Protein AF-A0A3M0WW45-F1 (afdb_monomer_lite)

Structure (mmCIF, N/CA/C/O backbone):
data_AF-A0A3M0WW45-F1
#
_entry.id   AF-A0A3M0WW45-F1
#
loop_
_atom_site.group_PDB
_atom_site.id
_atom_site.type_symbol
_atom_site.label_atom_id
_atom_site.label_alt_id
_atom_site.label_comp_id
_atom_site.label_asym_id
_atom_site.label_entity_id
_atom_site.label_seq_id
_atom_site.pdbx_PDB_ins_code
_atom_site.Cartn_x
_atom_site.Cartn_y
_atom_site.Cartn_z
_atom_site.occupancy
_atom_site.B_iso_or_equiv
_atom_site.auth_seq_id
_atom_site.auth_comp_id
_atom_site.auth_asym_id
_atom_site.auth_atom_id
_atom_site.pdbx_PDB_model_num
ATOM 1 N N . GLU A 1 1 ? 4.065 8.306 19.218 1.00 59.91 1 GLU A N 1
ATOM 2 C CA . GLU A 1 1 ? 2.665 8.176 18.758 1.00 59.91 1 GLU A CA 1
ATOM 3 C C . GLU A 1 1 ? 2.652 7.904 17.252 1.00 59.91 1 GLU A C 1
ATOM 5 O O . GLU A 1 1 ? 3.535 8.403 16.566 1.00 59.91 1 GLU A O 1
ATOM 10 N N . SER A 1 2 ? 1.755 7.054 16.735 1.00 86.81 2 SER A N 1
ATOM 11 C CA . SER A 1 2 ? 1.738 6.713 15.296 1.00 86.81 2 SER A CA 1
ATOM 12 C C . SER A 1 2 ? 1.156 7.851 14.449 1.00 86.81 2 SER A C 1
ATOM 14 O O . SER A 1 2 ? 0.229 8.514 14.908 1.00 86.81 2 SER A O 1
ATOM 16 N N . VAL A 1 3 ? 1.597 8.009 13.194 1.00 90.12 3 VAL A N 1
ATOM 17 C CA . VAL A 1 3 ? 1.031 9.000 12.249 1.00 90.12 3 VAL A CA 1
ATOM 18 C C . VAL A 1 3 ? -0.491 8.859 12.131 1.00 90.12 3 VAL A C 1
ATOM 20 O O . VAL A 1 3 ? -1.199 9.859 12.137 1.00 90.12 3 VAL A O 1
ATOM 23 N N . ALA A 1 4 ? -1.009 7.627 12.099 1.00 90.06 4 ALA A N 1
ATOM 24 C CA . ALA A 1 4 ? -2.448 7.372 12.037 1.00 90.06 4 ALA A CA 1
ATOM 25 C C . ALA A 1 4 ? -3.188 7.970 13.243 1.00 90.06 4 ALA A C 1
ATOM 27 O O . ALA A 1 4 ? -4.189 8.649 13.059 1.00 90.06 4 ALA A O 1
ATOM 28 N N . ALA A 1 5 ? -2.661 7.777 14.456 1.00 90.06 5 ALA A N 1
ATOM 29 C CA . ALA A 1 5 ? -3.236 8.347 15.676 1.00 90.06 5 ALA A CA 1
ATOM 30 C C . ALA A 1 5 ? -3.230 9.885 15.651 1.00 90.06 5 ALA A C 1
ATOM 32 O O . ALA A 1 5 ? -4.246 10.496 15.962 1.00 90.06 5 ALA A O 1
ATOM 33 N N . ALA A 1 6 ? -2.139 10.505 15.190 1.00 91.69 6 ALA A N 1
ATOM 34 C CA . ALA A 1 6 ? -2.060 11.961 15.064 1.00 91.69 6 ALA A CA 1
ATOM 35 C C . ALA A 1 6 ? -3.065 12.518 14.035 1.00 91.69 6 ALA A C 1
ATOM 37 O O . ALA A 1 6 ? -3.720 13.531 14.281 1.00 91.69 6 ALA A O 1
ATOM 38 N N . VAL A 1 7 ? -3.221 11.847 12.887 1.00 92.62 7 VAL A N 1
ATOM 39 C CA . VAL A 1 7 ? -4.205 12.232 11.860 1.00 92.62 7 VAL A CA 1
ATOM 40 C C . VAL A 1 7 ? -5.631 12.063 12.384 1.00 92.62 7 VAL A C 1
ATOM 42 O O . VAL A 1 7 ? -6.444 12.967 12.191 1.00 92.62 7 VAL A O 1
ATOM 45 N N . GLU A 1 8 ? -5.921 10.950 13.063 1.00 91.88 8 GLU A N 1
ATOM 46 C CA . GLU A 1 8 ? -7.216 10.666 13.693 1.00 91.88 8 GLU A CA 1
ATOM 47 C C . GLU A 1 8 ? -7.556 11.714 14.760 1.00 91.88 8 GLU A C 1
ATOM 49 O O . GLU A 1 8 ? -8.618 12.315 14.683 1.00 91.88 8 GLU A O 1
ATOM 54 N N . ALA A 1 9 ? -6.641 12.024 15.682 1.00 91.38 9 ALA A N 1
ATOM 55 C CA . ALA A 1 9 ? -6.865 13.035 16.717 1.00 91.38 9 ALA A CA 1
ATOM 56 C C . ALA A 1 9 ? -7.136 14.434 16.137 1.00 91.38 9 ALA A C 1
ATOM 58 O O . ALA A 1 9 ? -7.920 15.202 16.689 1.00 91.38 9 ALA A O 1
ATOM 59 N N . ARG A 1 10 ? -6.497 14.773 15.009 1.00 92.44 10 ARG A N 1
ATOM 60 C CA . ARG A 1 10 ? -6.642 16.085 14.364 1.00 92.44 10 ARG A CA 1
ATOM 61 C C . ARG A 1 10 ? -7.909 16.217 13.516 1.00 92.44 10 ARG A C 1
ATOM 63 O O . ARG A 1 10 ? -8.493 17.296 13.504 1.00 92.44 10 ARG A O 1
ATOM 70 N N . HIS A 1 11 ? -8.288 15.178 12.771 1.00 91.25 11 HIS A N 1
ATOM 71 C CA . HIS A 1 11 ? -9.354 15.252 11.757 1.00 91.25 11 HIS A CA 1
ATOM 72 C C . HIS A 1 11 ? -10.628 14.495 12.151 1.00 91.25 11 HIS A C 1
ATOM 74 O O . HIS A 1 11 ? -11.678 14.724 11.557 1.00 91.25 11 HIS A O 1
ATOM 80 N N . TYR A 1 12 ? -10.544 13.606 13.141 1.00 90.19 12 TYR A N 1
ATOM 81 C CA . TYR A 1 12 ? -11.625 12.729 13.589 1.00 90.19 12 TYR A CA 1
ATOM 82 C C . TYR A 1 12 ? -11.632 12.584 15.128 1.00 90.19 12 TYR A C 1
ATOM 84 O O . TYR A 1 12 ? -11.496 11.468 15.641 1.00 90.19 12 TYR A O 1
ATOM 92 N N . PRO A 1 13 ? -11.774 13.695 15.878 1.00 88.12 13 PRO A N 1
ATOM 93 C CA . PRO A 1 13 ? -11.645 13.697 17.338 1.00 88.12 13 PRO A CA 1
ATOM 94 C C . PRO A 1 13 ? -12.708 12.844 18.050 1.00 88.12 13 PRO A C 1
ATOM 96 O O . PRO A 1 13 ? -12.445 12.332 19.132 1.00 88.12 13 PRO A O 1
ATOM 99 N N . ASP A 1 14 ? -13.870 12.637 17.425 1.00 87.25 14 ASP A N 1
ATOM 100 C CA . ASP A 1 14 ? -15.001 11.896 18.005 1.00 87.25 14 ASP A CA 1
ATOM 101 C C . ASP A 1 14 ? -14.892 10.368 17.845 1.00 87.25 14 ASP A C 1
ATOM 103 O O . ASP A 1 14 ? -15.821 9.626 18.175 1.00 87.25 14 ASP A O 1
ATOM 107 N N . LEU A 1 15 ? -13.782 9.860 17.296 1.00 85.12 15 LEU A N 1
ATOM 108 C CA . LEU A 1 15 ? -13.588 8.419 17.159 1.00 85.12 15 LEU A CA 1
ATOM 109 C C . LEU A 1 15 ? -13.361 7.758 18.528 1.00 85.12 15 LEU A C 1
ATOM 111 O O . LEU A 1 15 ? -12.570 8.260 19.328 1.00 85.12 15 LEU A O 1
ATOM 115 N N . PRO A 1 16 ? -13.947 6.569 18.778 1.00 86.50 16 PRO A N 1
ATOM 116 C CA . PRO A 1 16 ? -13.623 5.790 19.969 1.00 86.50 16 PRO A CA 1
ATOM 117 C C . PRO A 1 16 ? -12.129 5.415 19.983 1.00 86.50 16 PRO A C 1
ATOM 119 O O . PRO A 1 16 ? -11.464 5.492 18.945 1.00 86.50 16 PRO A O 1
ATOM 122 N N . PRO A 1 17 ? -11.573 4.961 21.118 1.00 84.81 17 PRO A N 1
ATOM 123 C CA . PRO A 1 17 ? -10.198 4.475 21.168 1.00 84.81 17 PRO A CA 1
ATOM 124 C C . PRO A 1 17 ? -9.918 3.410 20.095 1.00 84.81 17 PRO A C 1
ATOM 126 O O . PRO A 1 17 ? -10.761 2.559 19.805 1.00 84.81 17 PRO A O 1
ATOM 129 N N . ALA A 1 18 ? -8.737 3.473 19.475 1.00 86.69 18 ALA A N 1
ATOM 130 C CA . ALA A 1 18 ? -8.321 2.474 18.493 1.00 86.69 18 ALA A CA 1
ATOM 131 C C . ALA A 1 18 ? -8.166 1.093 19.153 1.00 86.69 18 ALA A C 1
ATOM 133 O O . ALA A 1 18 ? -7.769 0.986 20.315 1.00 86.69 18 ALA A O 1
ATOM 134 N N . ARG A 1 19 ? -8.443 0.032 18.393 1.00 88.62 19 ARG A N 1
ATOM 135 C CA . ARG A 1 19 ? -8.260 -1.350 18.846 1.00 88.62 19 ARG A CA 1
ATOM 136 C C . ARG A 1 19 ? -6.769 -1.645 19.032 1.00 88.62 19 ARG A C 1
ATOM 138 O O . ARG A 1 19 ? -5.943 -1.238 18.212 1.00 88.62 19 ARG A O 1
ATOM 145 N N . SER A 1 20 ? -6.425 -2.401 20.071 1.00 85.75 20 SER A N 1
ATOM 146 C CA . SER A 1 20 ? -5.108 -3.025 20.189 1.00 85.75 20 SER A CA 1
ATOM 147 C C . SER A 1 20 ? -5.014 -4.201 19.214 1.00 85.75 20 SER A C 1
ATOM 149 O O . SER A 1 20 ? -5.791 -5.151 19.288 1.00 85.75 20 SER A O 1
ATOM 151 N N . VAL A 1 21 ? -4.078 -4.134 18.267 1.00 86.75 21 VAL A N 1
ATOM 152 C CA . VAL A 1 21 ? -3.863 -5.223 17.305 1.00 86.75 21 VAL A CA 1
ATOM 153 C C . VAL A 1 21 ? -2.978 -6.288 17.965 1.00 86.75 21 VAL A C 1
ATOM 155 O O . VAL A 1 21 ? -1.850 -5.967 18.352 1.00 86.75 21 VAL A O 1
ATOM 158 N N . PRO A 1 22 ? -3.451 -7.537 18.135 1.00 89.94 22 PRO A N 1
ATOM 159 C CA . PRO A 1 22 ? -2.651 -8.603 18.723 1.00 89.94 22 PRO A CA 1
ATOM 160 C C . PRO A 1 22 ? -1.491 -8.993 17.798 1.00 89.94 22 PRO A C 1
ATOM 162 O O . PRO A 1 22 ? -1.601 -8.946 16.572 1.00 89.94 22 PRO A O 1
ATOM 165 N N . LEU A 1 23 ? -0.375 -9.432 18.385 1.00 90.00 23 LEU A N 1
ATOM 166 C CA . LEU A 1 23 ? 0.842 -9.776 17.638 1.00 90.00 23 LEU A CA 1
ATOM 167 C C . LEU A 1 23 ? 0.618 -10.900 16.614 1.00 90.00 23 LEU A C 1
ATOM 169 O O . LEU A 1 23 ? 1.222 -10.883 15.546 1.00 90.00 23 LEU A O 1
ATOM 173 N N . SER A 1 24 ? -0.279 -11.843 16.909 1.00 91.19 24 SER A N 1
ATOM 174 C CA . SER A 1 24 ? -0.665 -12.916 15.988 1.00 91.19 24 SER A CA 1
ATOM 175 C C . SER A 1 24 ? -1.340 -12.395 14.715 1.00 91.19 24 SER A C 1
ATOM 177 O O . SER A 1 24 ? -1.025 -12.876 13.629 1.00 91.19 24 SER A O 1
ATOM 179 N N . GLU A 1 25 ? -2.221 -11.397 14.831 1.00 89.75 25 GLU A N 1
ATOM 180 C CA . GLU A 1 25 ? -2.904 -10.762 13.694 1.00 89.75 25 GLU A CA 1
ATOM 181 C C . GLU A 1 25 ? -1.906 -9.969 12.841 1.00 89.75 25 GLU A C 1
ATOM 183 O O . GLU A 1 25 ? -1.863 -10.138 11.622 1.00 89.75 25 GLU A O 1
ATOM 188 N N . SER A 1 26 ? -1.019 -9.197 13.480 1.00 89.50 26 SER A N 1
ATOM 189 C CA . SER A 1 26 ? 0.064 -8.479 12.792 1.00 89.50 26 SER A CA 1
ATOM 190 C C . SER A 1 26 ? 1.017 -9.423 12.054 1.00 89.50 26 SER A C 1
ATOM 192 O O . SER A 1 26 ? 1.384 -9.165 10.909 1.00 89.50 26 SER A O 1
ATOM 194 N N . LEU A 1 27 ? 1.409 -10.538 12.680 1.00 93.62 27 LEU A N 1
ATOM 195 C CA . LEU A 1 27 ? 2.304 -11.520 12.066 1.00 93.62 27 LEU A CA 1
ATOM 196 C C . LEU A 1 27 ? 1.633 -12.235 10.886 1.00 93.62 27 LEU A C 1
ATOM 198 O O . LEU A 1 27 ? 2.260 -12.426 9.843 1.00 93.62 27 LEU A O 1
ATOM 202 N N . ALA A 1 28 ? 0.359 -12.605 11.024 1.00 92.31 28 ALA A N 1
ATOM 203 C CA . ALA A 1 28 ? -0.403 -13.230 9.949 1.00 92.31 28 ALA A CA 1
ATOM 204 C C . ALA A 1 28 ? -0.565 -12.297 8.736 1.00 92.31 28 ALA A C 1
ATOM 206 O O . ALA A 1 28 ? -0.407 -12.746 7.594 1.00 92.31 28 ALA A O 1
ATOM 207 N N . ASP A 1 29 ? -0.846 -11.007 8.956 1.00 92.19 29 ASP A N 1
ATOM 208 C CA . ASP A 1 29 ? -0.937 -10.042 7.856 1.00 92.19 29 ASP A CA 1
ATOM 209 C C . ASP A 1 29 ? 0.425 -9.777 7.204 1.00 92.19 29 ASP A C 1
ATOM 211 O O . ASP A 1 29 ? 0.497 -9.761 5.972 1.00 92.19 29 ASP A O 1
ATOM 215 N N . ALA A 1 30 ? 1.500 -9.685 7.996 1.00 93.56 30 ALA A N 1
ATOM 216 C CA . ALA A 1 30 ? 2.864 -9.532 7.494 1.00 93.56 30 ALA A CA 1
ATOM 217 C C . ALA A 1 30 ? 3.279 -10.712 6.602 1.00 93.56 30 ALA A C 1
ATOM 219 O O . ALA A 1 30 ? 3.686 -10.505 5.462 1.00 93.56 30 ALA A O 1
ATOM 220 N N . LEU A 1 31 ? 3.087 -11.959 7.052 1.00 96.69 31 LEU A N 1
ATOM 221 C CA . LEU A 1 31 ? 3.380 -13.153 6.243 1.00 96.69 31 LEU A CA 1
ATOM 222 C C . LEU A 1 31 ? 2.577 -13.167 4.937 1.00 96.69 31 LEU A C 1
ATOM 224 O O . LEU A 1 31 ? 3.103 -13.471 3.862 1.00 96.69 31 LEU A O 1
ATOM 228 N N . ARG A 1 32 ? 1.295 -12.794 5.005 1.00 94.62 32 ARG A N 1
ATOM 229 C CA . ARG A 1 32 ? 0.439 -12.681 3.821 1.00 94.62 32 ARG A CA 1
ATOM 230 C C . ARG A 1 32 ? 0.913 -11.569 2.890 1.00 94.62 32 ARG A C 1
ATOM 232 O O . ARG A 1 32 ? 0.852 -11.735 1.673 1.00 94.62 32 ARG A O 1
ATOM 239 N N . PHE A 1 33 ? 1.353 -10.439 3.440 1.00 95.38 33 PHE A N 1
ATOM 240 C CA . PHE A 1 33 ? 1.907 -9.343 2.659 1.00 95.38 33 PHE A CA 1
ATOM 241 C C . PHE A 1 33 ? 3.178 -9.776 1.948 1.00 95.38 33 PHE A C 1
ATOM 243 O O . PHE A 1 33 ? 3.267 -9.582 0.744 1.00 95.38 33 PHE A O 1
ATOM 250 N N . THR A 1 34 ? 4.100 -10.437 2.647 1.00 97.62 34 THR A N 1
ATOM 251 C CA . THR A 1 34 ? 5.332 -10.968 2.060 1.00 97.62 34 THR A CA 1
ATOM 252 C C . THR A 1 34 ? 5.032 -11.922 0.908 1.00 97.62 34 THR A C 1
ATOM 254 O O . THR A 1 34 ? 5.618 -11.778 -0.161 1.00 97.62 34 THR A O 1
ATOM 257 N N . ALA A 1 35 ? 4.074 -12.841 1.064 1.00 97.31 35 ALA A N 1
ATOM 258 C CA . ALA A 1 35 ? 3.676 -13.737 -0.024 1.00 97.31 35 ALA A CA 1
ATOM 259 C C . ALA A 1 35 ? 3.140 -12.971 -1.251 1.00 97.31 35 ALA A C 1
ATOM 261 O O . ALA A 1 35 ? 3.515 -13.272 -2.384 1.00 97.31 35 ALA A O 1
ATOM 262 N N . VAL A 1 36 ? 2.301 -11.948 -1.037 1.00 96.56 36 VAL A N 1
ATOM 263 C CA . VAL A 1 36 ? 1.812 -11.079 -2.123 1.00 96.56 36 VAL A CA 1
ATOM 264 C C . VAL A 1 36 ? 2.954 -10.278 -2.743 1.00 96.56 36 VAL A C 1
ATOM 266 O O . VAL A 1 36 ? 3.026 -10.182 -3.962 1.00 96.56 36 VAL A O 1
ATOM 269 N N . LEU A 1 37 ? 3.859 -9.735 -1.932 1.00 97.69 37 LEU A N 1
ATOM 270 C CA . LEU A 1 37 ? 5.022 -8.972 -2.371 1.00 97.69 37 LEU A CA 1
ATOM 271 C C . LEU A 1 37 ? 5.908 -9.803 -3.290 1.00 97.69 37 LEU A C 1
ATOM 273 O O . LEU A 1 37 ? 6.253 -9.335 -4.374 1.00 97.69 37 LEU A O 1
ATOM 277 N N . VAL A 1 38 ? 6.219 -11.039 -2.902 1.00 98.25 38 VAL A N 1
ATOM 278 C CA . VAL A 1 38 ? 6.999 -11.964 -3.731 1.00 98.25 38 VAL A CA 1
ATOM 279 C C . VAL A 1 38 ? 6.264 -12.257 -5.038 1.00 98.25 38 VAL A C 1
ATOM 281 O O . VAL A 1 38 ? 6.836 -12.072 -6.109 1.00 98.25 38 VAL A O 1
ATOM 284 N N . ALA A 1 39 ? 4.985 -12.639 -4.977 1.00 98.19 39 ALA A N 1
ATOM 285 C CA . ALA A 1 39 ? 4.209 -12.969 -6.172 1.00 98.19 39 ALA A CA 1
ATOM 286 C C . ALA A 1 39 ? 4.106 -11.788 -7.155 1.00 98.19 39 ALA A C 1
ATOM 288 O O . ALA A 1 39 ? 4.340 -11.953 -8.351 1.00 98.19 39 ALA A O 1
ATOM 289 N N . VAL A 1 40 ? 3.806 -10.587 -6.655 1.00 98.00 40 VAL A N 1
ATOM 290 C CA . VAL A 1 40 ? 3.691 -9.370 -7.470 1.00 98.00 40 VAL A CA 1
ATOM 291 C C . VAL A 1 40 ? 5.028 -9.008 -8.109 1.00 98.00 40 VAL A C 1
ATOM 293 O O . VAL A 1 40 ? 5.049 -8.686 -9.292 1.00 98.00 40 VAL A O 1
ATOM 296 N N . ASN A 1 41 ? 6.141 -9.097 -7.375 1.00 97.75 41 ASN A N 1
ATOM 297 C CA . ASN A 1 41 ? 7.459 -8.787 -7.932 1.00 97.75 41 ASN A CA 1
ATOM 298 C C . ASN A 1 41 ? 7.906 -9.807 -8.984 1.00 97.75 41 ASN A C 1
ATOM 300 O O . ASN A 1 41 ? 8.470 -9.408 -9.997 1.00 97.75 41 ASN A O 1
ATOM 304 N N . LEU A 1 42 ? 7.617 -11.099 -8.797 1.00 98.25 42 LEU A N 1
ATOM 305 C CA . LEU A 1 42 ? 7.907 -12.119 -9.810 1.00 98.25 42 LEU A CA 1
ATOM 306 C C . LEU A 1 42 ? 7.126 -11.861 -11.104 1.00 98.25 42 LEU A C 1
ATOM 308 O O . LEU A 1 42 ? 7.704 -11.887 -12.189 1.00 98.25 42 LEU A O 1
ATOM 312 N N . VAL A 1 43 ? 5.831 -11.553 -10.994 1.00 98.19 43 VAL A N 1
ATOM 313 C CA . VAL A 1 43 ? 5.003 -11.197 -12.156 1.00 98.19 43 VAL A CA 1
ATOM 314 C C . VAL A 1 43 ? 5.514 -9.913 -12.812 1.00 98.19 43 VAL A C 1
ATOM 316 O O . VAL A 1 43 ? 5.676 -9.874 -14.029 1.00 98.19 43 VAL A O 1
ATOM 319 N N . ALA A 1 44 ? 5.814 -8.880 -12.024 1.00 97.38 44 ALA A N 1
ATOM 320 C CA . ALA A 1 44 ? 6.336 -7.614 -12.529 1.00 97.38 44 ALA A CA 1
ATOM 321 C C . ALA A 1 44 ? 7.676 -7.791 -13.255 1.00 97.38 44 ALA A C 1
ATOM 323 O O . ALA A 1 44 ? 7.868 -7.194 -14.309 1.00 97.38 44 ALA A O 1
ATOM 324 N N . LEU A 1 45 ? 8.568 -8.642 -12.739 1.00 96.62 45 LEU A N 1
ATOM 325 C CA . LEU A 1 45 ? 9.845 -8.964 -13.372 1.00 96.62 45 LEU A CA 1
ATOM 326 C C . LEU A 1 45 ? 9.635 -9.611 -14.744 1.00 96.62 45 LEU A C 1
ATOM 328 O O . LEU A 1 45 ? 10.203 -9.146 -15.729 1.00 96.62 45 LEU A O 1
ATOM 332 N N . VAL A 1 46 ? 8.790 -10.642 -14.827 1.00 97.75 46 VAL A N 1
ATOM 333 C CA . VAL A 1 46 ? 8.483 -11.313 -16.100 1.00 97.75 46 VAL A CA 1
ATOM 334 C C . VAL A 1 46 ? 7.874 -10.327 -17.098 1.00 97.75 46 VAL A C 1
ATOM 336 O O . VAL A 1 46 ? 8.322 -10.251 -18.240 1.00 97.75 46 VAL A O 1
ATOM 339 N N . LEU A 1 47 ? 6.895 -9.527 -16.669 1.00 97.50 47 LEU A N 1
ATOM 340 C CA . LEU A 1 47 ? 6.268 -8.525 -17.530 1.00 97.50 47 LEU A CA 1
ATOM 341 C C . LEU A 1 47 ? 7.265 -7.461 -17.995 1.00 97.50 47 LEU A C 1
ATOM 343 O O . LEU A 1 47 ? 7.237 -7.090 -19.163 1.00 97.50 47 LEU A O 1
ATOM 347 N N . ALA A 1 48 ? 8.158 -6.991 -17.123 1.00 95.56 48 ALA A N 1
ATOM 348 C CA . ALA A 1 48 ? 9.157 -5.986 -17.475 1.00 95.56 48 ALA A CA 1
ATOM 349 C C . ALA A 1 48 ? 10.176 -6.512 -18.498 1.00 95.56 48 ALA A C 1
ATOM 351 O O . ALA A 1 48 ? 10.589 -5.759 -19.376 1.00 95.56 48 ALA A O 1
ATOM 352 N N . LEU A 1 49 ? 10.544 -7.797 -18.427 1.00 95.81 49 LEU A N 1
ATOM 353 C CA . LEU A 1 49 ? 11.429 -8.433 -19.411 1.00 95.81 49 LEU A CA 1
ATOM 354 C C . LEU A 1 49 ? 10.762 -8.576 -20.786 1.00 95.81 49 LEU A C 1
ATOM 356 O O . LEU A 1 49 ? 11.413 -8.368 -21.806 1.00 95.81 49 LEU A O 1
ATOM 360 N N . LEU A 1 50 ? 9.469 -8.912 -20.821 1.00 97.31 50 LEU A N 1
ATOM 361 C CA . LEU A 1 50 ? 8.713 -9.079 -22.068 1.00 97.31 50 LEU A CA 1
ATOM 362 C C . LEU A 1 50 ? 8.277 -7.742 -22.686 1.00 97.31 50 LEU A C 1
ATOM 364 O O . LEU A 1 50 ? 8.155 -7.626 -23.902 1.00 97.31 50 LEU A O 1
ATOM 368 N N . LEU A 1 51 ? 8.022 -6.736 -21.848 1.00 96.75 51 LEU A N 1
ATOM 369 C CA . LEU A 1 51 ? 7.427 -5.452 -22.216 1.00 96.75 51 LEU A CA 1
ATOM 370 C C . LEU A 1 51 ? 8.316 -4.294 -21.743 1.00 96.75 51 LEU A C 1
ATOM 372 O O . LEU A 1 51 ? 7.852 -3.392 -21.045 1.00 96.75 51 LEU A O 1
ATOM 376 N N . ALA A 1 52 ? 9.595 -4.305 -22.127 1.00 92.38 52 ALA A N 1
ATOM 377 C CA . ALA A 1 52 ? 10.591 -3.345 -21.639 1.00 92.38 52 ALA A CA 1
ATOM 378 C C . ALA A 1 52 ? 10.166 -1.859 -21.733 1.00 92.38 52 ALA A C 1
ATOM 380 O O . ALA A 1 52 ? 10.341 -1.143 -20.745 1.00 92.38 52 ALA A O 1
ATOM 381 N N . PRO A 1 53 ? 9.530 -1.368 -22.822 1.00 96.00 53 PRO A N 1
ATOM 382 C CA . PRO A 1 53 ? 9.062 0.023 -22.880 1.00 96.00 53 PRO A CA 1
ATOM 383 C C . PRO A 1 53 ? 7.976 0.363 -21.846 1.00 96.00 53 PRO A C 1
ATOM 385 O O . PRO A 1 53 ? 7.813 1.523 -21.478 1.00 96.00 53 PRO A O 1
ATOM 388 N N . L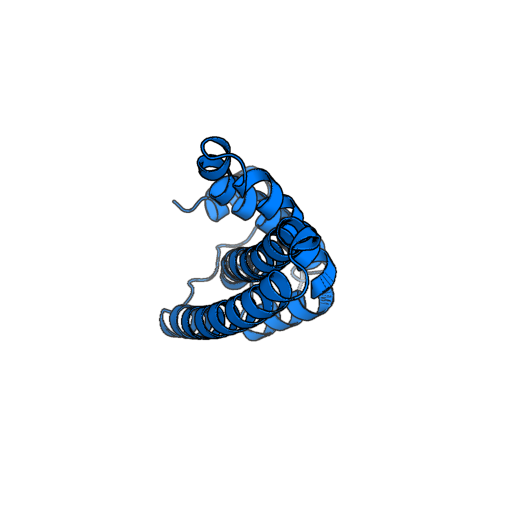EU A 1 54 ? 7.234 -0.639 -21.363 1.00 96.81 54 LEU A N 1
ATOM 389 C CA . LEU A 1 54 ? 6.186 -0.483 -20.354 1.00 96.81 54 LEU A CA 1
ATOM 390 C C . LEU A 1 54 ? 6.697 -0.680 -18.918 1.00 96.81 54 LEU A C 1
ATOM 392 O O . LEU A 1 54 ? 5.908 -0.562 -17.978 1.00 96.81 54 LEU A O 1
ATOM 396 N N . ALA A 1 55 ? 7.994 -0.937 -18.718 1.00 94.56 55 ALA A N 1
ATOM 397 C CA . ALA A 1 55 ? 8.573 -1.195 -17.400 1.00 94.56 55 ALA A CA 1
ATOM 398 C C . ALA A 1 55 ? 8.249 -0.117 -16.338 1.00 94.56 55 ALA A C 1
ATOM 400 O O . ALA A 1 55 ? 7.897 -0.508 -15.223 1.00 94.56 55 ALA A O 1
ATOM 401 N N . PRO A 1 56 ? 8.256 1.204 -16.633 1.00 94.12 56 PRO A N 1
ATOM 402 C CA . PRO A 1 56 ? 7.866 2.218 -15.645 1.00 94.12 56 PRO A CA 1
ATOM 403 C C . PRO A 1 56 ? 6.416 2.069 -15.163 1.00 94.12 56 PRO A C 1
ATOM 405 O O . PRO A 1 56 ? 6.140 2.160 -13.968 1.00 94.12 56 PRO A O 1
ATOM 408 N N . PHE A 1 57 ? 5.487 1.767 -16.074 1.00 96.12 57 PHE A N 1
ATOM 409 C CA . PHE A 1 57 ? 4.076 1.562 -15.738 1.00 96.12 57 PHE A CA 1
ATOM 410 C C . PHE A 1 57 ? 3.863 0.271 -14.948 1.00 96.12 57 PHE A C 1
ATOM 412 O O . PHE A 1 57 ? 3.086 0.256 -13.995 1.00 96.12 57 PHE A O 1
ATOM 419 N N . ILE A 1 58 ? 4.583 -0.796 -15.304 1.00 96.81 58 ILE A N 1
ATOM 420 C CA . ILE A 1 58 ? 4.578 -2.060 -14.558 1.00 96.81 58 ILE A CA 1
ATOM 421 C C . ILE A 1 58 ? 5.094 -1.826 -13.137 1.00 96.81 58 ILE A C 1
ATOM 423 O O . ILE A 1 58 ? 4.486 -2.301 -12.179 1.00 96.81 58 ILE A O 1
ATOM 427 N N . TRP A 1 59 ? 6.167 -1.047 -12.984 1.00 96.06 59 TRP A N 1
ATOM 428 C CA . TRP A 1 59 ? 6.727 -0.704 -11.682 1.00 96.06 59 TRP A CA 1
ATOM 429 C C . TRP A 1 59 ? 5.751 0.117 -10.831 1.00 96.06 59 TRP A C 1
ATOM 431 O O . TRP A 1 59 ? 5.529 -0.230 -9.669 1.00 96.06 59 TRP A O 1
ATOM 441 N N . TRP A 1 60 ? 5.107 1.149 -11.389 1.00 96.69 60 TRP A N 1
ATOM 442 C CA . TRP A 1 60 ? 4.081 1.917 -10.671 1.00 96.69 60 TRP A CA 1
ATOM 443 C C . TRP A 1 60 ? 2.861 1.072 -10.307 1.00 96.69 60 TRP A C 1
ATOM 445 O O . TRP A 1 60 ? 2.353 1.196 -9.195 1.00 96.69 60 TRP A O 1
ATOM 455 N N . ALA A 1 61 ? 2.402 0.188 -11.196 1.00 96.94 61 ALA A N 1
ATOM 456 C CA . ALA A 1 61 ? 1.287 -0.710 -10.914 1.00 96.94 61 ALA A CA 1
ATOM 457 C C . ALA A 1 61 ? 1.641 -1.721 -9.811 1.00 96.94 61 ALA A C 1
ATOM 459 O O . ALA A 1 61 ? 0.870 -1.900 -8.868 1.00 96.94 61 ALA A O 1
ATOM 460 N N . ALA A 1 62 ? 2.820 -2.342 -9.882 1.00 97.62 62 ALA A N 1
ATOM 461 C CA . ALA A 1 62 ? 3.296 -3.282 -8.872 1.00 97.62 62 ALA A CA 1
ATOM 462 C C . ALA A 1 62 ? 3.411 -2.608 -7.499 1.00 97.62 62 ALA A C 1
ATOM 464 O O . ALA A 1 62 ? 2.812 -3.072 -6.529 1.00 97.62 62 ALA A O 1
ATOM 465 N N . ASN A 1 63 ? 4.103 -1.468 -7.423 1.00 96.56 63 ASN A N 1
ATOM 466 C CA . ASN A 1 63 ? 4.236 -0.718 -6.176 1.00 96.56 63 ASN A CA 1
ATOM 467 C C . ASN A 1 63 ? 2.885 -0.197 -5.687 1.00 96.56 63 ASN A C 1
ATOM 469 O O . ASN A 1 63 ? 2.586 -0.315 -4.505 1.00 96.56 63 ASN A O 1
ATOM 473 N N . GLY A 1 64 ? 2.023 0.297 -6.574 1.00 96.94 64 GLY A N 1
ATOM 474 C CA . GLY A 1 64 ? 0.698 0.769 -6.198 1.00 96.94 64 GLY A CA 1
ATOM 475 C C . GLY A 1 64 ? -0.185 -0.325 -5.603 1.00 96.94 64 GLY A C 1
ATOM 476 O O . GLY A 1 64 ? -0.866 -0.096 -4.603 1.00 96.94 64 GLY A O 1
ATOM 477 N N . LEU A 1 65 ? -0.117 -1.547 -6.135 1.00 97.31 65 LEU A N 1
ATOM 478 C CA . LEU A 1 65 ? -0.809 -2.700 -5.560 1.00 97.31 65 LEU A CA 1
ATOM 479 C C . LEU A 1 65 ? -0.292 -3.047 -4.157 1.00 97.31 65 LEU A C 1
ATOM 481 O O . LEU A 1 65 ? -1.095 -3.331 -3.263 1.00 97.31 65 LEU A O 1
ATOM 485 N N . LEU A 1 66 ? 1.028 -3.009 -3.957 1.00 97.06 66 LEU A N 1
ATOM 486 C CA . LEU A 1 66 ? 1.659 -3.321 -2.674 1.00 97.06 66 LEU A CA 1
ATOM 487 C C . LEU A 1 66 ? 1.380 -2.244 -1.623 1.00 97.06 66 LEU A C 1
ATOM 489 O O . LEU A 1 66 ? 0.867 -2.570 -0.554 1.00 97.06 66 LEU A O 1
ATOM 493 N N . LEU A 1 67 ? 1.634 -0.974 -1.950 1.0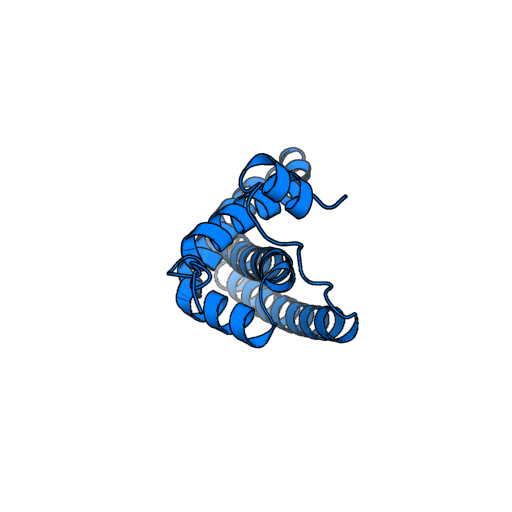0 96.25 67 LEU A N 1
ATOM 494 C CA . LEU A 1 67 ? 1.368 0.174 -1.081 1.00 96.25 67 LEU A CA 1
ATOM 495 C C . LEU A 1 67 ? -0.113 0.249 -0.718 1.00 96.25 67 LEU A C 1
ATOM 497 O O . LEU A 1 67 ? -0.457 0.385 0.454 1.00 96.25 67 LEU A O 1
ATOM 501 N N . GLY A 1 68 ? -0.990 0.120 -1.717 1.00 96.81 68 GLY A N 1
ATOM 502 C CA . GLY A 1 68 ? -2.429 0.165 -1.512 1.00 96.81 68 GLY A CA 1
ATOM 503 C C . GLY A 1 68 ? -2.889 -0.908 -0.536 1.00 96.81 68 GLY A C 1
ATOM 504 O O . GLY A 1 68 ? -3.600 -0.612 0.420 1.00 96.81 68 GLY A O 1
ATOM 505 N N . ARG A 1 69 ? -2.448 -2.158 -0.730 1.00 95.81 69 ARG A N 1
ATOM 506 C CA . ARG A 1 69 ? -2.768 -3.246 0.200 1.00 95.81 69 ARG A CA 1
ATOM 507 C C . ARG A 1 69 ? -2.239 -2.955 1.607 1.00 95.81 69 ARG A C 1
ATOM 509 O O . ARG A 1 69 ? -3.007 -3.103 2.553 1.00 95.81 69 ARG A O 1
ATOM 516 N N . GLU A 1 70 ? -0.961 -2.618 1.733 1.00 96.38 70 GLU A N 1
ATOM 517 C CA . GLU A 1 70 ? -0.269 -2.556 3.021 1.00 96.38 70 GLU A CA 1
ATOM 518 C C . GLU A 1 70 ? -0.742 -1.390 3.883 1.00 96.38 70 GLU A C 1
ATOM 520 O O . GLU A 1 70 ? -1.214 -1.595 5.000 1.00 96.38 70 GLU A O 1
ATOM 525 N N . TYR A 1 71 ? -0.715 -0.168 3.346 1.00 95.81 71 TYR A N 1
ATOM 526 C CA . TYR A 1 71 ? -1.133 1.009 4.106 1.00 95.81 71 TYR A CA 1
ATOM 527 C C . TYR A 1 71 ? -2.628 0.983 4.429 1.00 95.81 71 TYR A C 1
ATOM 529 O O . TYR A 1 71 ? -3.023 1.417 5.511 1.00 95.81 71 TYR A O 1
ATOM 537 N N . PHE A 1 72 ? -3.465 0.423 3.546 1.00 96.94 72 PHE A N 1
ATOM 538 C CA . PHE A 1 72 ? -4.873 0.213 3.872 1.00 96.94 72 PHE A CA 1
ATOM 539 C C . PHE A 1 72 ? -5.041 -0.745 5.053 1.00 96.94 72 PHE A C 1
ATOM 541 O O . PHE A 1 72 ? -5.776 -0.424 5.982 1.00 96.94 72 PHE A O 1
ATOM 548 N N . MET A 1 73 ? -4.378 -1.908 5.037 1.00 95.56 73 MET A N 1
ATOM 549 C CA . MET A 1 73 ? -4.482 -2.890 6.124 1.00 95.56 73 MET A CA 1
ATOM 550 C C . MET A 1 73 ? -3.933 -2.332 7.441 1.00 95.56 73 MET A C 1
ATOM 552 O O . MET A 1 73 ? -4.609 -2.447 8.461 1.00 95.56 73 MET A O 1
ATOM 556 N N . LEU A 1 74 ? -2.793 -1.636 7.410 1.00 93.94 74 LEU A N 1
ATOM 557 C CA . LEU A 1 74 ? -2.201 -0.974 8.577 1.00 93.94 74 LEU A CA 1
ATOM 558 C C . LEU A 1 74 ? -3.207 -0.060 9.282 1.00 93.94 74 LEU A C 1
ATOM 560 O O . LEU A 1 74 ? -3.343 -0.093 10.506 1.00 93.94 74 LEU A O 1
ATOM 564 N N . VAL A 1 75 ? -3.931 0.753 8.514 1.00 94.69 75 VAL A N 1
ATOM 565 C CA . VAL A 1 75 ? -4.926 1.675 9.064 1.00 94.69 75 VAL A CA 1
ATOM 566 C C . VAL A 1 75 ? -6.216 0.940 9.446 1.00 94.69 75 VAL A C 1
ATOM 568 O O . VAL A 1 75 ? -6.772 1.188 10.514 1.00 94.69 75 VAL A O 1
ATOM 571 N N . ALA A 1 76 ? -6.683 0.006 8.617 1.00 94.38 76 ALA A N 1
ATOM 572 C CA . ALA A 1 76 ? -7.928 -0.726 8.834 1.00 94.38 76 ALA A CA 1
ATOM 573 C C . ALA A 1 76 ? -7.891 -1.597 10.093 1.00 94.38 76 ALA A C 1
ATOM 575 O O . ALA A 1 76 ? -8.848 -1.571 10.862 1.00 94.38 76 ALA A O 1
ATOM 576 N N . LEU A 1 77 ? -6.791 -2.309 10.359 1.00 93.38 77 LEU A N 1
ATOM 577 C CA . LEU A 1 77 ? -6.673 -3.207 11.517 1.00 93.38 77 LEU A CA 1
ATOM 578 C C . LEU A 1 77 ? -6.758 -2.463 12.860 1.00 93.38 77 LEU A C 1
ATOM 580 O O . LEU A 1 77 ? -7.182 -3.040 13.862 1.00 93.38 77 LEU A O 1
ATOM 584 N N . ARG A 1 78 ? -6.440 -1.160 12.879 1.00 91.81 78 ARG A N 1
ATOM 585 C CA . ARG A 1 78 ? -6.609 -0.292 14.060 1.00 91.81 78 ARG A CA 1
ATOM 586 C C . ARG A 1 78 ? -8.075 -0.040 14.418 1.00 91.81 78 ARG A C 1
ATOM 588 O O . ARG A 1 78 ? -8.366 0.377 15.538 1.00 91.81 78 ARG A O 1
ATOM 595 N N . ARG A 1 79 ? -8.993 -0.226 13.468 1.00 91.25 79 ARG A N 1
ATOM 596 C CA . ARG A 1 79 ? -10.408 0.165 13.588 1.00 91.25 79 ARG A CA 1
ATOM 597 C C . ARG A 1 79 ? -11.385 -0.985 13.350 1.00 91.25 79 ARG A C 1
ATOM 599 O O . ARG A 1 79 ? -12.511 -0.917 13.828 1.00 91.25 79 ARG A O 1
ATOM 606 N N . LEU A 1 80 ? -10.958 -2.017 12.634 1.00 91.38 80 LEU A N 1
ATOM 607 C CA . LEU A 1 80 ? -11.750 -3.160 12.189 1.00 91.38 80 LEU A CA 1
ATOM 608 C C . LEU A 1 80 ? -11.010 -4.450 12.548 1.00 91.38 80 LEU A C 1
ATOM 610 O O . LEU A 1 80 ? -9.786 -4.436 12.690 1.00 91.38 80 LEU A O 1
ATOM 614 N N . ASP A 1 81 ? -11.739 -5.558 12.664 1.00 91.06 81 ASP A N 1
ATOM 615 C CA . ASP A 1 81 ? -11.127 -6.887 12.739 1.00 91.06 81 ASP A CA 1
ATOM 616 C C . ASP A 1 81 ? -10.513 -7.299 11.380 1.00 91.06 81 ASP A C 1
ATOM 618 O O . ASP A 1 81 ? -10.833 -6.734 10.326 1.00 91.06 81 ASP A O 1
ATOM 622 N N . GLU A 1 82 ? -9.605 -8.284 11.369 1.00 89.94 82 GLU A N 1
ATOM 623 C CA . GLU A 1 82 ? -8.933 -8.726 10.133 1.00 89.94 82 GLU A CA 1
ATOM 624 C C . GLU A 1 82 ? -9.928 -9.151 9.038 1.00 89.94 82 GLU A C 1
ATOM 626 O O . GLU A 1 82 ? -9.684 -8.983 7.837 1.00 89.94 82 GLU A O 1
ATOM 631 N N . ALA A 1 83 ? -11.054 -9.753 9.427 1.00 91.12 83 ALA A N 1
ATOM 632 C CA . ALA A 1 83 ? -12.061 -10.241 8.494 1.00 91.12 83 ALA A CA 1
ATOM 633 C C . ALA A 1 83 ? -12.798 -9.083 7.801 1.00 91.12 83 ALA A C 1
ATOM 635 O O . ALA A 1 83 ? -12.917 -9.075 6.570 1.00 91.12 83 ALA A O 1
ATOM 636 N N . GLU A 1 84 ? -13.250 -8.088 8.561 1.00 92.38 84 GLU A N 1
ATOM 637 C CA . GLU A 1 84 ? -13.910 -6.887 8.062 1.00 92.38 84 GLU A CA 1
ATOM 638 C C . GLU A 1 84 ? -12.948 -6.005 7.270 1.00 92.38 84 GLU A C 1
ATOM 640 O O . GLU A 1 84 ? -13.299 -5.585 6.165 1.00 92.38 84 GLU A O 1
ATOM 645 N N . ALA A 1 85 ? -11.714 -5.810 7.746 1.00 94.00 85 ALA A N 1
ATOM 646 C CA . ALA A 1 85 ? -10.680 -5.074 7.021 1.00 94.00 85 ALA A CA 1
ATOM 647 C C . ALA A 1 85 ? -10.440 -5.676 5.625 1.00 94.00 85 ALA A C 1
ATOM 649 O O . ALA A 1 85 ? -10.476 -4.975 4.607 1.00 94.00 85 ALA A O 1
ATOM 650 N N . ARG A 1 86 ? -10.283 -7.005 5.538 1.00 93.81 86 ARG A N 1
ATOM 651 C CA . ARG A 1 86 ? -10.100 -7.698 4.252 1.00 93.81 86 ARG A CA 1
ATOM 652 C C . ARG A 1 86 ? -11.338 -7.622 3.366 1.00 93.81 86 ARG A C 1
ATOM 654 O O . ARG A 1 86 ? -11.195 -7.434 2.155 1.00 93.81 86 ARG A O 1
ATOM 661 N N . ARG A 1 87 ? -12.537 -7.766 3.937 1.00 95.19 87 ARG A N 1
ATOM 662 C CA . ARG A 1 87 ? -13.807 -7.636 3.205 1.00 95.19 87 ARG A CA 1
ATOM 663 C C . ARG A 1 87 ? -13.941 -6.240 2.600 1.00 95.19 87 ARG A C 1
ATOM 665 O O . ARG A 1 87 ? -14.243 -6.117 1.413 1.00 95.19 87 ARG A O 1
ATOM 672 N N . LEU A 1 88 ? -13.655 -5.204 3.383 1.00 95.62 88 LEU A N 1
ATOM 673 C CA . LEU A 1 88 ? -13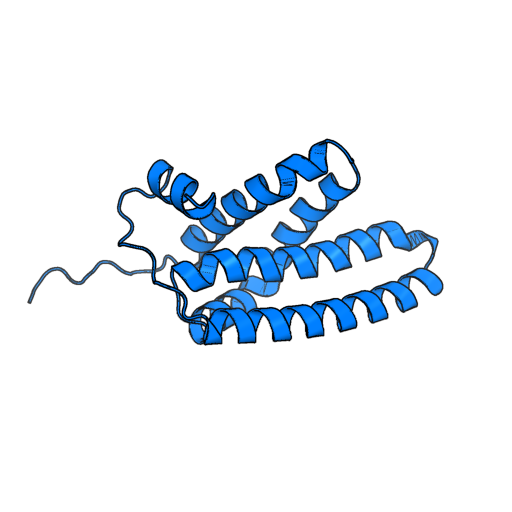.747 -3.812 2.958 1.00 95.62 88 LEU A CA 1
ATOM 674 C C . LEU A 1 88 ? -12.723 -3.481 1.867 1.00 95.62 88 LEU A C 1
ATOM 676 O O . LEU A 1 88 ? -13.093 -2.877 0.857 1.00 95.62 88 LEU A O 1
ATOM 680 N N . ARG A 1 89 ? -11.478 -3.959 2.016 1.00 95.62 89 ARG A N 1
ATOM 681 C CA . ARG A 1 89 ? -10.428 -3.836 0.993 1.00 95.62 89 ARG A CA 1
ATOM 682 C C . ARG A 1 89 ? -10.841 -4.487 -0.320 1.00 95.62 89 ARG A C 1
ATOM 684 O O . ARG A 1 89 ? -10.651 -3.897 -1.373 1.00 95.62 89 ARG A O 1
ATOM 691 N N . ARG A 1 90 ? -11.399 -5.703 -0.270 1.00 95.25 90 ARG A N 1
ATOM 692 C CA . ARG A 1 90 ? -11.862 -6.427 -1.468 1.00 95.25 90 ARG A CA 1
ATOM 693 C C . ARG A 1 90 ? -13.000 -5.687 -2.165 1.00 95.25 90 ARG A C 1
ATOM 695 O O . ARG A 1 90 ? -12.964 -5.552 -3.382 1.00 95.25 90 ARG A O 1
ATOM 702 N N . ARG A 1 91 ? -13.962 -5.161 -1.401 1.00 96.56 91 ARG A N 1
ATOM 703 C CA . ARG A 1 91 ? -15.078 -4.367 -1.936 1.00 96.56 91 ARG A CA 1
ATOM 704 C C . ARG A 1 91 ? -14.606 -3.090 -2.640 1.00 96.56 91 ARG A C 1
ATOM 706 O O . ARG A 1 91 ? -15.199 -2.705 -3.638 1.00 96.56 91 ARG A O 1
ATOM 713 N N . HIS A 1 92 ? -13.537 -2.467 -2.147 1.00 96.75 92 HIS A N 1
ATOM 714 C CA . HIS A 1 92 ? -12.985 -1.221 -2.690 1.00 96.75 92 HIS A CA 1
ATOM 715 C C . HIS A 1 92 ? -11.610 -1.417 -3.343 1.00 96.75 92 HIS A C 1
ATOM 717 O O . HIS A 1 92 ? -10.798 -0.493 -3.357 1.00 96.75 92 HIS A O 1
ATOM 723 N N . ALA A 1 93 ? -11.337 -2.606 -3.891 1.00 95.25 93 ALA A N 1
ATOM 724 C CA . ALA A 1 93 ? -9.999 -2.982 -4.348 1.00 95.25 93 ALA A CA 1
ATOM 725 C C . ALA A 1 93 ? -9.433 -2.012 -5.393 1.00 95.25 93 ALA A C 1
ATOM 727 O O . ALA A 1 93 ? -8.268 -1.637 -5.301 1.00 95.25 93 ALA A O 1
ATOM 728 N N . LEU A 1 94 ? -10.267 -1.554 -6.332 1.00 96.75 94 LEU A N 1
ATOM 729 C CA . LEU A 1 94 ? -9.865 -0.581 -7.352 1.00 96.75 94 LEU A CA 1
ATOM 730 C C . LEU A 1 94 ? -9.506 0.781 -6.752 1.00 96.75 94 LEU A C 1
ATOM 732 O O . LEU A 1 94 ? -8.497 1.361 -7.134 1.00 96.75 94 LEU A O 1
ATOM 736 N N . ALA A 1 95 ? -10.286 1.273 -5.786 1.00 97.00 95 ALA A N 1
ATOM 737 C CA . ALA A 1 95 ? -9.992 2.538 -5.116 1.00 97.00 95 ALA A CA 1
ATOM 738 C C . ALA A 1 95 ? -8.709 2.440 -4.279 1.00 97.00 95 ALA A C 1
ATOM 740 O O . ALA A 1 95 ? -7.890 3.355 -4.294 1.00 97.00 95 ALA A O 1
ATOM 741 N N . VAL A 1 96 ? -8.510 1.311 -3.589 1.00 97.38 96 VAL A N 1
ATOM 742 C CA . VAL A 1 96 ? -7.307 1.055 -2.782 1.00 97.38 96 VAL A CA 1
ATOM 743 C C . VAL A 1 96 ? -6.075 0.974 -3.682 1.00 97.38 96 VAL A C 1
ATOM 745 O O . VAL A 1 96 ? -5.042 1.562 -3.373 1.00 97.38 96 VAL A O 1
ATOM 748 N N . PHE A 1 97 ? -6.196 0.284 -4.817 1.00 97.44 97 PHE A N 1
ATOM 749 C CA . PHE A 1 97 ? -5.149 0.199 -5.827 1.00 97.44 97 PHE A CA 1
ATOM 750 C C . PHE A 1 97 ? -4.823 1.570 -6.424 1.00 97.44 97 PHE A C 1
ATOM 752 O O . PHE A 1 97 ? -3.659 1.949 -6.453 1.00 97.44 97 PHE A O 1
ATOM 759 N N . ALA A 1 98 ? -5.831 2.341 -6.840 1.00 97.56 98 ALA A N 1
ATOM 760 C CA . ALA A 1 98 ? -5.633 3.670 -7.413 1.00 97.56 98 ALA A CA 1
ATOM 761 C C . ALA A 1 98 ? -4.956 4.632 -6.423 1.00 97.56 98 ALA A C 1
ATOM 763 O O . ALA A 1 98 ? -4.016 5.331 -6.795 1.00 97.56 98 ALA A O 1
ATOM 764 N N . ALA A 1 99 ? -5.377 4.622 -5.153 1.00 96.94 99 ALA A N 1
ATOM 765 C CA . ALA A 1 99 ? -4.715 5.378 -4.091 1.00 96.94 99 ALA A CA 1
ATOM 766 C C . ALA A 1 99 ? -3.257 4.929 -3.900 1.00 96.94 99 ALA A C 1
ATOM 768 O O . ALA A 1 99 ? -2.365 5.759 -3.759 1.00 96.94 99 ALA A O 1
ATOM 769 N N . GLY A 1 100 ? -2.993 3.622 -3.956 1.00 96.69 100 GLY A N 1
ATOM 770 C CA . GLY A 1 100 ? -1.636 3.089 -3.912 1.00 96.69 100 GLY A CA 1
ATOM 771 C C . GLY A 1 100 ? -0.779 3.530 -5.102 1.00 96.69 100 GLY A C 1
ATOM 772 O O . GLY A 1 100 ? 0.354 3.950 -4.900 1.00 96.69 100 GLY A O 1
ATOM 773 N N . VAL A 1 101 ? -1.305 3.489 -6.331 1.00 96.44 101 VAL A N 1
ATOM 774 C CA . VAL A 1 101 ? -0.598 3.957 -7.540 1.00 96.44 101 VAL A CA 1
ATOM 775 C C . VAL A 1 101 ? -0.292 5.449 -7.447 1.00 96.44 101 VAL A C 1
ATOM 777 O O . VAL A 1 101 ? 0.827 5.857 -7.749 1.00 96.44 101 VAL A O 1
ATOM 780 N N . LEU A 1 102 ? -1.239 6.255 -6.956 1.00 95.56 102 LEU A N 1
ATOM 781 C CA . LEU A 1 102 ? -1.014 7.677 -6.693 1.00 95.56 102 LEU A CA 1
ATOM 782 C C . LEU A 1 102 ? 0.175 7.892 -5.743 1.00 95.56 102 LEU A C 1
ATOM 784 O O . LEU A 1 102 ? 0.981 8.788 -5.974 1.00 95.56 102 LEU A O 1
ATOM 788 N N . MET A 1 103 ? 0.317 7.045 -4.720 1.00 93.56 103 MET A N 1
ATOM 789 C CA . MET A 1 103 ? 1.462 7.079 -3.803 1.00 93.56 103 MET A CA 1
ATOM 790 C C . MET A 1 103 ? 2.743 6.465 -4.386 1.00 93.56 103 MET A C 1
ATOM 792 O O . MET A 1 103 ? 3.830 6.782 -3.909 1.00 93.56 103 MET A O 1
ATOM 796 N N . ALA A 1 104 ? 2.643 5.614 -5.409 1.00 94.12 104 ALA A N 1
ATOM 797 C CA . ALA A 1 104 ? 3.792 4.997 -6.064 1.00 94.12 104 ALA A CA 1
ATOM 798 C C . ALA A 1 104 ? 4.520 5.959 -7.012 1.00 94.12 104 ALA A C 1
ATOM 800 O O . ALA A 1 104 ? 5.731 5.851 -7.170 1.00 94.12 104 ALA A O 1
ATOM 801 N N . VAL A 1 105 ? 3.815 6.911 -7.632 1.00 92.31 105 VAL A N 1
ATOM 802 C CA . VAL A 1 105 ? 4.430 7.866 -8.572 1.00 92.31 105 VAL A CA 1
ATOM 803 C C . VAL A 1 105 ? 5.527 8.717 -7.903 1.00 92.31 105 VAL A C 1
ATOM 805 O O . VAL A 1 105 ? 6.638 8.767 -8.433 1.00 92.31 105 VAL A O 1
ATOM 808 N N . PRO A 1 106 ? 5.303 9.329 -6.721 1.00 90.62 106 PRO A N 1
ATOM 809 C CA . PRO A 1 106 ? 6.337 10.105 -6.039 1.00 90.62 106 PRO A CA 1
ATOM 810 C C . PRO A 1 106 ? 7.554 9.294 -5.574 1.00 90.62 106 PRO A C 1
ATOM 812 O O . PRO A 1 106 ? 8.600 9.892 -5.328 1.00 90.62 106 PRO A O 1
ATOM 815 N N . LEU A 1 107 ? 7.463 7.959 -5.477 1.00 87.25 107 LEU A N 1
ATOM 816 C CA . LEU A 1 107 ? 8.607 7.107 -5.116 1.00 87.25 107 LEU A CA 1
ATOM 817 C C . LEU A 1 107 ? 9.761 7.213 -6.121 1.00 87.25 107 LEU A C 1
ATOM 819 O O . LEU A 1 107 ? 10.906 6.942 -5.770 1.00 87.25 107 LEU A O 1
ATOM 823 N N . SER A 1 108 ? 9.478 7.622 -7.361 1.00 87.69 108 SER A N 1
ATOM 824 C CA . SER A 1 108 ? 10.501 7.858 -8.381 1.00 87.69 108 SER A CA 1
ATOM 825 C C . SER A 1 108 ? 11.416 9.049 -8.051 1.00 87.69 108 SER A C 1
ATOM 827 O O . SER A 1 108 ? 12.468 9.195 -8.669 1.00 87.69 108 SER A O 1
ATOM 829 N N . LEU A 1 109 ? 11.046 9.892 -7.078 1.00 91.88 109 LEU A N 1
ATOM 830 C CA . LEU A 1 109 ? 11.822 11.047 -6.630 1.00 91.88 109 LEU A CA 1
ATOM 831 C C . LEU A 1 109 ? 12.448 10.762 -5.250 1.00 91.88 109 LEU A C 1
ATOM 833 O O . LEU A 1 109 ? 11.722 10.729 -4.252 1.00 91.88 109 LEU A O 1
ATOM 837 N N . PRO A 1 110 ? 13.786 10.622 -5.142 1.00 86.19 110 PRO A N 1
ATOM 838 C CA . PRO A 1 110 ? 14.451 10.209 -3.900 1.00 86.19 110 PRO A CA 1
ATOM 839 C C . PRO A 1 110 ? 14.105 11.059 -2.670 1.00 86.19 110 PRO A C 1
ATOM 841 O O . PRO A 1 110 ? 13.885 10.520 -1.590 1.00 86.19 110 PRO A O 1
ATOM 844 N N . VAL A 1 111 ? 14.007 12.383 -2.829 1.00 91.94 111 VAL A N 1
ATOM 845 C CA . VAL A 1 111 ? 13.678 13.303 -1.726 1.00 91.94 111 VAL A CA 1
ATOM 846 C C . VAL A 1 111 ? 12.207 13.187 -1.315 1.00 91.94 111 VAL A C 1
ATOM 848 O O . VAL A 1 111 ? 11.889 13.214 -0.129 1.00 91.94 111 VAL A O 1
ATOM 851 N N . VAL A 1 112 ? 11.300 13.014 -2.282 1.00 89.81 112 VAL A N 1
ATOM 852 C CA . VAL A 1 112 ? 9.855 12.926 -2.012 1.00 89.81 112 VAL A CA 1
ATOM 853 C C . VAL A 1 112 ? 9.495 11.596 -1.352 1.00 89.81 112 VAL A C 1
ATOM 855 O O . VAL A 1 112 ? 8.576 11.550 -0.534 1.00 89.81 112 VAL A O 1
ATOM 858 N N . ASN A 1 113 ? 10.261 10.537 -1.622 1.00 88.81 113 ASN A N 1
ATOM 859 C CA . ASN A 1 113 ? 10.096 9.226 -0.998 1.00 88.81 113 ASN A CA 1
ATOM 860 C C . ASN A 1 113 ? 10.106 9.286 0.548 1.00 88.81 113 ASN A C 1
ATOM 862 O O . ASN A 1 113 ? 9.416 8.510 1.200 1.00 88.81 113 ASN A O 1
ATOM 866 N N . LEU A 1 114 ? 10.792 10.261 1.158 1.00 89.75 114 LEU A N 1
ATOM 867 C CA . LEU A 1 114 ? 10.789 10.447 2.618 1.00 89.75 114 LEU A CA 1
ATOM 868 C C . LEU A 1 114 ? 9.417 10.859 3.182 1.00 89.75 114 LEU A C 1
ATOM 870 O O . LEU A 1 114 ? 9.105 10.572 4.336 1.00 89.75 114 LEU A O 1
ATOM 874 N N . ILE A 1 115 ? 8.589 11.524 2.375 1.00 90.88 115 ILE A N 1
ATOM 875 C CA . ILE A 1 115 ? 7.273 12.040 2.778 1.00 90.88 115 ILE A CA 1
ATOM 876 C C . ILE A 1 115 ? 6.174 11.006 2.501 1.00 90.88 115 ILE A C 1
ATOM 878 O O . ILE A 1 115 ? 5.156 10.973 3.198 1.00 90.88 115 ILE A O 1
ATOM 882 N N . VAL A 1 116 ? 6.388 10.131 1.512 1.00 91.62 116 VAL A N 1
ATOM 883 C CA . VAL A 1 116 ? 5.408 9.135 1.054 1.00 91.62 116 VAL A CA 1
ATOM 884 C C . VAL A 1 116 ? 4.816 8.301 2.198 1.00 91.62 116 VAL A C 1
ATOM 886 O O . VAL A 1 116 ? 3.591 8.211 2.241 1.00 91.62 116 VAL A O 1
ATOM 889 N N . PRO A 1 117 ? 5.582 7.756 3.165 1.00 91.56 117 PRO A N 1
ATOM 890 C CA . PRO A 1 117 ? 5.004 6.963 4.250 1.00 91.56 117 PRO A CA 1
ATOM 891 C C . PRO A 1 117 ? 4.007 7.742 5.113 1.00 91.56 117 PRO A C 1
ATOM 893 O O . PRO A 1 117 ? 2.955 7.216 5.476 1.00 91.56 117 PRO A O 1
ATOM 896 N N . VAL A 1 118 ? 4.313 9.005 5.419 1.00 93.81 118 VAL A N 1
ATOM 897 C CA . VAL A 1 118 ? 3.450 9.870 6.237 1.00 93.81 118 VAL A CA 1
ATOM 898 C C . VAL A 1 118 ? 2.184 10.226 5.460 1.00 93.81 118 VAL A C 1
ATOM 900 O O . VAL A 1 118 ? 1.073 10.084 5.975 1.00 93.81 118 VAL A O 1
ATOM 903 N N . ALA A 1 119 ? 2.347 10.630 4.199 1.00 94.19 119 ALA A N 1
ATOM 904 C CA . ALA A 1 119 ? 1.239 10.973 3.317 1.00 94.19 119 ALA A CA 1
ATOM 905 C C . ALA A 1 119 ? 0.327 9.767 3.032 1.00 94.19 119 ALA A C 1
ATOM 907 O O . ALA A 1 119 ? -0.894 9.911 3.055 1.00 94.19 119 ALA A O 1
ATOM 908 N N . ALA A 1 120 ? 0.896 8.574 2.835 1.00 94.62 120 ALA A N 1
ATOM 909 C CA . ALA A 1 120 ? 0.145 7.344 2.614 1.00 94.62 120 ALA A CA 1
ATOM 910 C C . ALA A 1 120 ? -0.740 7.020 3.820 1.00 94.62 120 ALA A C 1
ATOM 912 O O . ALA A 1 120 ? -1.940 6.812 3.657 1.00 94.62 120 ALA A O 1
ATOM 913 N N . VAL A 1 121 ? -0.189 7.051 5.039 1.00 95.81 121 VAL A N 1
ATOM 914 C CA . VAL A 1 121 ? -0.984 6.820 6.255 1.00 95.81 121 VAL A CA 1
ATOM 915 C C . VAL A 1 121 ? -2.134 7.823 6.352 1.00 95.81 121 VAL A C 1
ATOM 917 O O . VAL A 1 121 ? -3.272 7.415 6.573 1.00 95.81 121 VAL A O 1
ATOM 920 N N . ALA A 1 122 ? -1.874 9.115 6.132 1.00 96.00 122 ALA A N 1
ATOM 921 C CA . ALA A 1 122 ? -2.924 10.129 6.158 1.00 96.00 122 ALA A CA 1
ATOM 922 C C . ALA A 1 122 ? -4.007 9.867 5.098 1.00 96.00 122 ALA A C 1
ATOM 924 O O . ALA A 1 122 ? -5.196 9.878 5.419 1.00 96.00 122 ALA A O 1
ATOM 925 N N . LEU A 1 123 ? -3.620 9.585 3.852 1.00 96.56 123 LEU A N 1
ATOM 926 C CA . LEU A 1 123 ? -4.547 9.282 2.762 1.00 96.56 123 LEU A CA 1
ATOM 927 C C . LEU A 1 123 ? -5.428 8.072 3.094 1.00 96.56 123 LEU A C 1
ATOM 929 O O . LEU A 1 123 ? -6.649 8.139 2.940 1.00 96.56 123 LEU A O 1
ATOM 933 N N . PHE A 1 124 ? -4.829 6.986 3.584 1.00 96.75 124 PHE A N 1
ATOM 9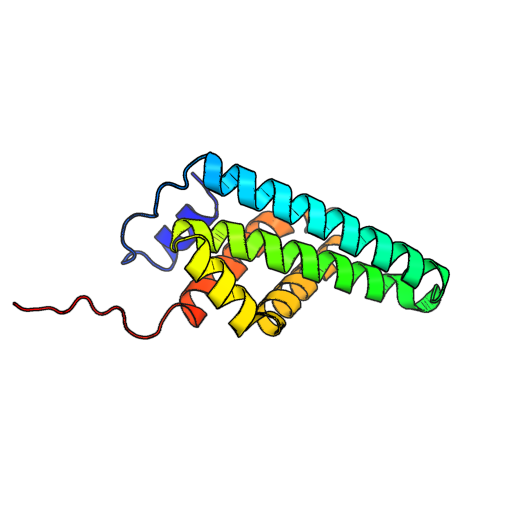34 C CA . PHE A 1 124 ? -5.556 5.761 3.901 1.00 96.75 124 PHE A CA 1
ATOM 935 C C . PHE A 1 124 ? -6.431 5.885 5.155 1.00 96.75 124 PHE A C 1
ATOM 937 O O . PHE A 1 124 ? -7.485 5.255 5.188 1.00 96.75 124 PHE A O 1
ATOM 944 N N . VAL A 1 125 ? -6.090 6.746 6.125 1.00 95.75 125 VAL A N 1
ATOM 945 C CA . VAL A 1 125 ? -7.005 7.136 7.221 1.00 95.75 125 VAL A CA 1
ATOM 946 C C . VAL A 1 125 ? -8.259 7.794 6.662 1.00 95.75 125 VAL A C 1
ATOM 948 O O . VAL A 1 125 ? -9.362 7.309 6.910 1.00 95.75 125 VAL A O 1
ATOM 951 N N . HIS A 1 126 ? -8.114 8.841 5.851 1.00 95.44 126 HIS A N 1
ATOM 952 C CA . HIS A 1 126 ? -9.274 9.528 5.279 1.00 95.44 126 HIS A CA 1
ATOM 953 C C . HIS A 1 126 ? -10.093 8.602 4.378 1.00 95.44 126 HIS A C 1
ATOM 955 O O . HIS A 1 126 ? -11.323 8.599 4.431 1.00 95.44 126 HIS A O 1
ATOM 961 N N . MET A 1 127 ? -9.422 7.785 3.564 1.00 95.75 127 MET A N 1
ATOM 962 C CA . MET A 1 127 ? -10.084 6.797 2.723 1.00 95.75 127 MET A CA 1
ATOM 963 C C . MET A 1 127 ? -10.883 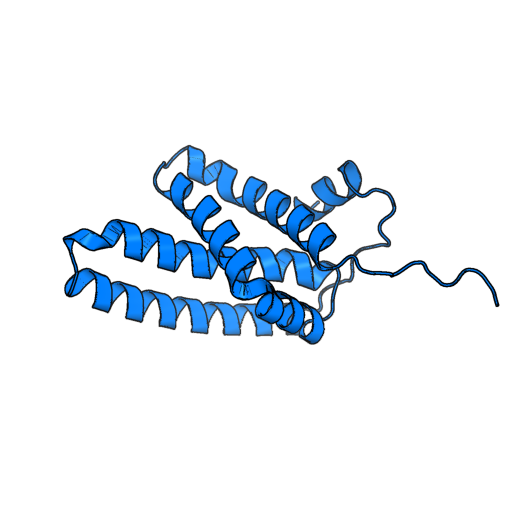5.799 3.564 1.00 95.75 127 MET A C 1
ATOM 965 O O . MET A 1 127 ? -12.051 5.570 3.258 1.00 95.75 127 MET A O 1
ATOM 969 N N . LEU A 1 128 ? -10.286 5.239 4.622 1.00 95.00 128 LEU A N 1
ATOM 970 C CA . LEU A 1 128 ? -10.959 4.302 5.515 1.00 95.00 128 LEU A CA 1
ATOM 971 C C . LEU A 1 128 ? -12.204 4.938 6.127 1.00 95.00 128 LEU A C 1
ATOM 973 O O . LEU A 1 128 ? -13.273 4.346 6.034 1.00 95.00 128 LEU A O 1
ATOM 977 N N . MET A 1 129 ? -12.093 6.143 6.688 1.00 92.19 129 MET A N 1
ATOM 978 C CA . MET A 1 129 ? -13.241 6.812 7.307 1.00 92.19 129 MET A CA 1
ATOM 979 C C . MET A 1 129 ? -14.359 7.077 6.298 1.00 92.19 129 MET A C 1
ATOM 981 O O . MET A 1 129 ? -15.530 6.903 6.621 1.00 92.19 129 MET A O 1
ATOM 985 N N . ARG A 1 130 ? -14.020 7.410 5.047 1.00 91.69 130 ARG A N 1
ATOM 986 C CA . ARG A 1 130 ? -15.012 7.616 3.982 1.00 91.69 130 ARG A CA 1
ATOM 987 C C . ARG A 1 130 ? -15.735 6.338 3.562 1.00 91.69 130 ARG A C 1
ATOM 989 O O . ARG A 1 130 ? -16.917 6.411 3.248 1.00 91.69 130 ARG A O 1
ATOM 996 N N . ILE A 1 131 ? -15.048 5.195 3.510 1.00 91.44 131 ILE A N 1
ATOM 997 C CA . ILE A 1 131 ? -15.632 3.946 2.982 1.00 91.44 131 ILE A CA 1
ATOM 998 C C . ILE A 1 131 ? -16.155 3.001 4.073 1.00 91.44 131 ILE A C 1
ATOM 1000 O O . ILE A 1 131 ? -16.977 2.133 3.783 1.00 91.44 131 ILE A O 1
ATOM 1004 N N . ALA A 1 132 ? -15.685 3.148 5.313 1.00 85.50 132 ALA A N 1
ATOM 1005 C CA . ALA A 1 132 ? -16.182 2.421 6.479 1.00 85.50 132 ALA A CA 1
ATOM 1006 C C . ALA A 1 132 ? -17.417 3.094 7.103 1.00 85.50 132 ALA A C 1
ATOM 1008 O O . ALA A 1 132 ? -18.139 2.439 7.851 1.00 85.50 132 ALA A O 1
ATOM 1009 N N . ALA A 1 133 ? -17.689 4.367 6.782 1.00 66.50 133 ALA A N 1
ATOM 1010 C CA . ALA A 1 133 ? -18.880 5.085 7.231 1.00 66.50 133 ALA A CA 1
ATOM 1011 C C . ALA A 1 133 ? -20.094 4.816 6.322 1.00 66.50 133 ALA A C 1
ATOM 1013 O O . ALA A 1 133 ? -20.380 5.563 5.386 1.00 66.50 133 ALA A O 1
ATOM 1014 N N . PRO A 1 134 ? -20.859 3.762 6.634 1.00 50.16 134 PRO A N 1
ATOM 1015 C CA . PRO A 1 134 ? -22.307 3.901 6.716 1.00 50.16 134 PRO A CA 1
ATOM 1016 C C . PRO A 1 134 ? -22.804 3.409 8.084 1.00 50.16 134 PRO A C 1
ATOM 1018 O O . PRO A 1 134 ? -22.825 2.214 8.356 1.00 50.16 134 PRO A O 1
ATOM 1021 N N . GLY A 1 135 ? -23.243 4.341 8.937 1.00 49.50 135 GLY A N 1
ATOM 1022 C CA . GLY A 1 135 ? -24.239 4.038 9.971 1.00 49.50 135 GLY A CA 1
ATOM 1023 C C . GLY A 1 135 ? -23.777 3.303 11.230 1.00 49.50 135 GLY A C 1
ATOM 1024 O O . GLY A 1 135 ? -24.445 2.368 11.655 1.00 49.50 135 GLY A O 1
ATOM 1025 N N . ARG A 1 136 ? -22.734 3.779 11.917 1.00 52.81 136 ARG A N 1
ATOM 1026 C CA . ARG A 1 136 ? -22.600 3.511 13.359 1.00 52.81 136 ARG A CA 1
ATOM 1027 C C . ARG A 1 136 ? -22.884 4.791 14.145 1.00 52.81 136 ARG A C 1
ATOM 1029 O O . ARG A 1 136 ? -22.018 5.328 14.820 1.00 52.81 136 ARG A O 1
ATOM 1036 N N . ARG A 1 137 ? -24.130 5.281 14.037 1.00 39.22 137 ARG A N 1
ATOM 1037 C CA . ARG A 1 137 ? -24.757 5.904 15.208 1.00 39.22 137 ARG A CA 1
ATOM 1038 C C . ARG A 1 137 ? -24.810 4.771 16.235 1.00 39.22 137 ARG A C 1
ATOM 1040 O O . ARG A 1 137 ? -25.415 3.746 15.913 1.00 39.22 137 ARG A O 1
ATOM 1047 N N . PRO A 1 138 ? -24.161 4.878 17.405 1.00 39.31 138 PRO A N 1
ATOM 1048 C CA . PRO A 1 138 ? -24.622 4.090 18.532 1.00 39.31 138 PRO A CA 1
ATOM 1049 C C . PRO A 1 138 ? -26.122 4.361 18.608 1.00 39.31 138 PRO A C 1
ATOM 1051 O O . PRO A 1 138 ? -26.531 5.522 18.508 1.00 39.31 138 PRO A O 1
ATOM 1054 N N . ALA A 1 139 ? -26.940 3.314 18.664 1.00 43.75 139 ALA A N 1
ATOM 1055 C CA . ALA A 1 139 ? -28.300 3.495 19.125 1.00 43.75 139 ALA A CA 1
ATOM 1056 C C . ALA A 1 139 ? -28.182 4.214 20.475 1.00 43.75 139 ALA A C 1
ATOM 1058 O O . ALA A 1 139 ? -27.688 3.646 21.447 1.00 43.75 139 ALA A O 1
ATOM 1059 N N . ALA A 1 140 ? -28.509 5.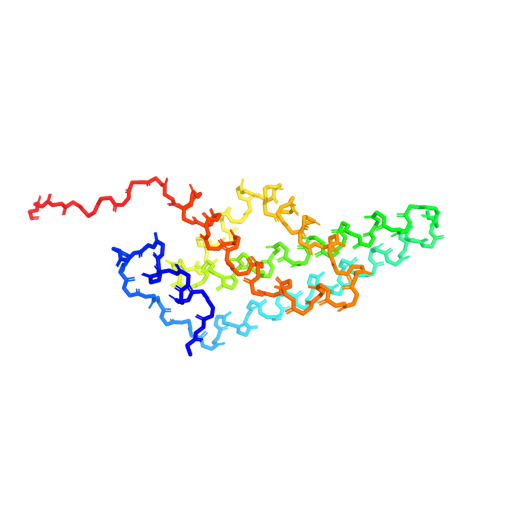504 20.481 1.00 49.97 140 ALA A N 1
ATOM 1060 C CA . ALA A 1 140 ? -29.061 6.104 21.667 1.00 49.97 140 ALA A CA 1
ATOM 1061 C C . ALA A 1 140 ? -30.352 5.325 21.948 1.00 49.97 140 ALA A C 1
ATOM 1063 O O . ALA A 1 140 ? -31.129 5.080 21.022 1.00 49.97 140 ALA A O 1
ATOM 1064 N N . ASP A 1 141 ? -30.507 4.942 23.210 1.00 44.12 141 ASP A N 1
ATOM 1065 C CA . ASP A 1 141 ? -31.739 4.489 23.854 1.00 44.12 141 ASP A CA 1
ATOM 1066 C C . ASP A 1 141 ? -32.178 3.036 23.602 1.00 44.12 141 ASP A C 1
ATOM 1068 O O . ASP A 1 141 ? -32.948 2.755 22.682 1.00 44.12 141 ASP A O 1
ATOM 1072 N N . GLN A 1 142 ? -31.775 2.128 24.505 1.00 38.00 142 GLN A N 1
ATOM 1073 C CA . GLN A 1 142 ? -32.623 1.580 25.596 1.00 38.00 142 GLN A CA 1
ATOM 1074 C C . GLN A 1 142 ? -32.065 0.276 26.172 1.00 38.00 142 GLN A C 1
ATOM 1076 O O . GLN A 1 142 ? -31.814 -0.667 25.390 1.00 38.00 142 GLN A O 1
#

Sequence (142 aa):
ESVAAAVEARHYPDLPPARSVPLSESLADALRFTAVLVAVNLVALVLALLLAPLAPFIWWAANGLLLGREYFMLVALRRLDEAEARRLRRRHALAVFAAGVLMAVPLSLPVVNLIVPVAAVALFVHMLMRIAAPGRRPAADQ

Secondary structure (DSSP, 8-state):
--HHHHHHHHH-TTPPPPPPPPHHHHHHHHHHHHHHHHHHHHHHHHHHHH-GGGHHHHHHHHHHHHHHHHHHHHHHHTTS-HHHHHHHHHHTHHHHHHHHHHHHGGGGSTTGGGTHHHHHHHHHHHHHHHHH-S--------

pLDDT: mean 90.15, std 12.76, range [38.0, 98.25]

Foldseek 3Di:
DDLLVVLCVVPPVPDDAWDDQDPVNVVVVVVVLVVLLVVLVVVLVVCCVVPVVCNVVSQLQSQLLSLLSPLLLVNCVRHHPPVVSVVLCVVCVVVSSVLSSVLSVLCVPVVSVVCSVSVSNSVSSVVCCVSVDDDPPPPDDD

Radius of gyration: 16.79 Å; chains: 1; bounding box: 47×30×48 Å